Protein AF-A0A950W260-F1 (afdb_monomer)

Radius of gyration: 23.13 Å; Cα contacts (8 Å, |Δi|>4): 95; chains: 1; bounding box: 53×46×57 Å

Foldseek 3Di:
DFDFPAWAWEDEDHDIHTDTHTDPDDDPDDDDFDADPPPRHGDDDFDADPVVRDTDDPVRDWDWDADPVRDIDTDHPVNVVVPPPPPHSYDYDPDDDDPVVDDCVPPDPPPD

Structure (mmCIF, N/CA/C/O backbone):
data_AF-A0A950W260-F1
#
_entry.id   AF-A0A950W260-F1
#
loop_
_atom_site.group_PDB
_atom_site.id
_atom_site.type_symbol
_atom_site.label_atom_id
_atom_site.label_alt_id
_atom_site.label_comp_id
_atom_site.label_asym_id
_atom_site.label_entity_id
_atom_site.label_seq_id
_atom_site.pdbx_PDB_ins_code
_atom_site.Cartn_x
_atom_site.Cartn_y
_atom_site.Cartn_z
_atom_site.occupancy
_atom_site.B_iso_or_equiv
_atom_site.auth_seq_id
_atom_site.auth_comp_id
_atom_site.auth_asym_id
_atom_site.auth_atom_id
_atom_site.pdbx_PDB_model_num
ATOM 1 N N . MET A 1 1 ? -1.903 -21.221 4.367 1.00 56.38 1 MET A N 1
ATOM 2 C CA . MET A 1 1 ? -2.303 -20.381 5.521 1.00 56.38 1 MET A CA 1
ATOM 3 C C . MET A 1 1 ? -2.713 -19.010 4.997 1.00 56.38 1 MET A C 1
ATOM 5 O O . MET A 1 1 ? -2.069 -18.530 4.069 1.00 56.38 1 MET A O 1
ATOM 9 N N . ALA A 1 2 ? -3.798 -18.409 5.489 1.00 63.31 2 ALA A N 1
ATOM 10 C CA . ALA A 1 2 ? -4.187 -17.058 5.077 1.00 63.31 2 ALA A CA 1
ATOM 11 C C . ALA A 1 2 ? -3.214 -16.031 5.675 1.00 63.31 2 ALA A C 1
ATOM 13 O O . ALA A 1 2 ? -3.000 -16.020 6.885 1.00 63.31 2 ALA A O 1
ATOM 14 N N . ARG A 1 3 ? -2.585 -15.211 4.826 1.00 71.50 3 ARG A N 1
ATOM 15 C CA . ARG A 1 3 ? -1.744 -14.091 5.260 1.00 71.50 3 ARG A CA 1
ATOM 16 C C . ARG A 1 3 ? -2.667 -12.934 5.636 1.00 71.50 3 ARG A C 1
ATOM 18 O O . ARG A 1 3 ? -3.548 -12.593 4.851 1.00 71.50 3 ARG A O 1
ATOM 25 N N . ALA A 1 4 ? -2.481 -12.366 6.825 1.00 78.25 4 ALA A N 1
ATOM 26 C CA . ALA A 1 4 ? -3.198 -11.159 7.217 1.00 78.25 4 ALA A CA 1
ATOM 27 C C . ALA A 1 4 ? -2.803 -10.008 6.277 1.00 78.25 4 ALA A C 1
ATOM 29 O O . ALA A 1 4 ? -1.615 -9.807 6.016 1.00 78.25 4 ALA A O 1
ATOM 30 N N . LEU A 1 5 ? -3.797 -9.275 5.774 1.00 80.00 5 LEU A N 1
ATOM 31 C CA . LEU A 1 5 ? -3.600 -8.056 4.987 1.00 80.00 5 LEU A CA 1
ATOM 32 C C . LEU A 1 5 ? -3.036 -6.939 5.866 1.00 80.00 5 LEU A C 1
ATOM 34 O O . LEU A 1 5 ? -2.178 -6.168 5.447 1.00 80.00 5 LEU A O 1
ATOM 38 N N . TRP A 1 6 ? -3.512 -6.878 7.108 1.00 86.00 6 TRP A N 1
ATOM 39 C CA . TRP A 1 6 ? -3.130 -5.860 8.070 1.00 86.00 6 TRP A CA 1
ATOM 40 C C . TRP A 1 6 ? -3.245 -6.395 9.497 1.00 86.00 6 TRP A C 1
ATOM 42 O O . TRP A 1 6 ? -4.058 -7.271 9.788 1.00 86.00 6 TRP A O 1
ATOM 52 N N . SER A 1 7 ? -2.424 -5.856 10.392 1.00 86.44 7 SER A N 1
ATOM 53 C CA . SER A 1 7 ? -2.453 -6.136 11.827 1.00 86.44 7 SER A CA 1
ATOM 54 C C . SER A 1 7 ? -2.360 -4.821 12.589 1.00 86.44 7 SER A C 1
ATOM 56 O O . SER A 1 7 ? -1.450 -4.024 12.314 1.00 86.44 7 SER A O 1
ATOM 58 N N . GLY A 1 8 ? -3.220 -4.635 13.579 1.00 89.31 8 GLY A N 1
ATOM 59 C CA . GLY A 1 8 ? -3.238 -3.428 14.388 1.00 89.31 8 GLY A CA 1
ATOM 60 C C . GLY A 1 8 ? -4.121 -3.570 15.615 1.00 89.31 8 GLY A C 1
ATOM 61 O O . GLY A 1 8 ? -4.313 -4.675 16.117 1.00 89.31 8 GLY A O 1
ATOM 62 N N . SER A 1 9 ? -4.636 -2.453 16.112 1.00 90.12 9 SER A N 1
ATOM 63 C CA . SER A 1 9 ? -5.518 -2.414 17.275 1.00 90.12 9 SER A CA 1
ATOM 64 C C . SER A 1 9 ? -6.794 -1.633 16.984 1.00 90.12 9 SER A C 1
ATOM 66 O O . SER A 1 9 ? -6.762 -0.636 16.269 1.00 90.12 9 SER A O 1
ATOM 68 N N . LEU A 1 10 ? -7.914 -2.095 17.526 1.00 90.12 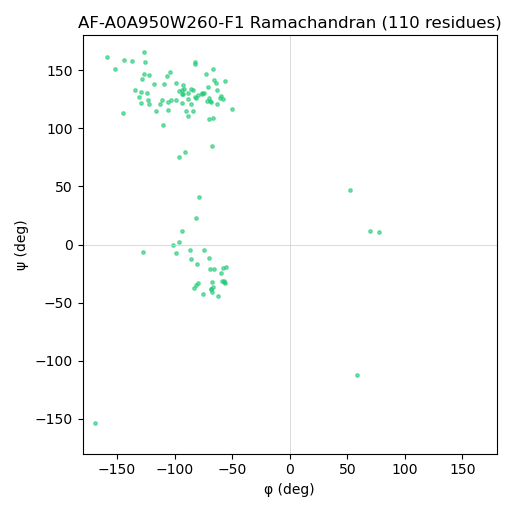10 LEU A N 1
ATOM 69 C CA . LEU A 1 10 ? -9.146 -1.322 17.620 1.00 90.12 10 LEU A CA 1
ATOM 70 C C . LEU A 1 10 ? -9.177 -0.640 18.985 1.00 90.12 10 LEU A C 1
ATOM 72 O O . LEU A 1 10 ? -8.978 -1.308 20.003 1.00 90.12 10 LEU A O 1
ATOM 76 N N . SER A 1 11 ? -9.425 0.666 19.014 1.00 89.50 11 SER A N 1
ATOM 77 C CA . SER A 1 11 ? -9.572 1.435 20.249 1.00 89.50 11 SER A CA 1
ATOM 78 C C . SER A 1 11 ? -10.957 2.049 20.369 1.00 89.50 11 SER A C 1
ATOM 80 O O . SER A 1 11 ? -11.481 2.596 19.406 1.00 89.50 11 SER A O 1
ATOM 82 N N . PHE A 1 12 ? -11.533 1.994 21.567 1.00 90.38 12 PHE A N 1
ATOM 83 C CA . PHE A 1 12 ? -12.757 2.716 21.910 1.00 90.38 12 PHE A CA 1
ATOM 84 C C . PHE A 1 12 ? -12.685 3.165 23.371 1.00 90.38 12 PHE A C 1
ATOM 86 O O . PHE A 1 12 ? -12.623 2.350 24.297 1.00 90.38 12 PHE A O 1
ATOM 93 N N . GLY A 1 13 ? -12.612 4.480 23.588 1.00 85.19 13 GLY A N 1
ATOM 94 C CA . GLY A 1 13 ? -12.335 5.052 24.907 1.00 85.19 13 GLY A CA 1
ATOM 95 C C . GLY A 1 13 ? -10.997 4.562 25.478 1.00 85.19 13 GLY A C 1
ATOM 96 O O . GLY A 1 13 ? -9.935 4.897 24.965 1.00 85.19 13 GLY A O 1
ATOM 97 N N . LEU A 1 14 ? -11.048 3.765 26.551 1.00 86.81 14 LEU A N 1
ATOM 98 C CA . LEU A 1 14 ? -9.866 3.200 27.228 1.00 86.81 14 LEU A CA 1
ATOM 99 C C . LEU A 1 14 ? -9.592 1.732 26.865 1.00 86.81 14 LEU A C 1
ATOM 101 O O . LEU A 1 14 ? -8.648 1.137 27.386 1.00 86.81 14 LEU A O 1
ATOM 105 N N . VAL A 1 15 ? -10.419 1.126 26.012 1.00 90.38 15 VAL A N 1
ATOM 106 C CA . VAL A 1 15 ? -10.249 -0.268 25.596 1.00 90.38 15 VAL A CA 1
ATOM 107 C C . VAL A 1 15 ? -9.404 -0.317 24.328 1.00 90.38 15 VAL A C 1
ATOM 109 O O . VAL A 1 15 ? -9.650 0.432 23.385 1.00 90.38 15 VAL A O 1
ATOM 112 N N . ASN A 1 16 ? -8.420 -1.217 24.299 1.00 90.69 16 ASN A N 1
ATOM 113 C CA . ASN A 1 16 ? -7.581 -1.485 23.135 1.00 90.69 16 ASN A CA 1
ATOM 114 C C . ASN A 1 16 ? -7.544 -2.997 22.862 1.00 90.69 16 ASN A C 1
ATOM 116 O O . ASN A 1 16 ? -7.172 -3.773 23.744 1.00 90.69 16 ASN A O 1
ATOM 120 N N . VAL A 1 17 ? -7.953 -3.415 21.661 1.00 93.06 17 VAL A N 1
ATOM 121 C CA . VAL A 1 17 ? -8.055 -4.829 21.266 1.00 93.06 17 VAL A CA 1
ATOM 122 C C . VAL A 1 17 ? -7.193 -5.080 20.028 1.00 93.06 17 VAL A C 1
ATOM 124 O O . VAL A 1 17 ? -7.432 -4.449 18.998 1.00 93.06 17 VAL A O 1
ATOM 127 N N . PRO A 1 18 ? -6.205 -5.992 20.069 1.00 91.06 18 PRO A N 1
ATOM 128 C CA . PRO A 1 18 ? -5.419 -6.337 18.891 1.00 91.06 18 PRO A CA 1
ATOM 129 C C . PRO A 1 18 ? -6.260 -7.135 17.890 1.00 91.06 18 PRO A C 1
ATOM 131 O O . PRO A 1 18 ? -6.966 -8.073 18.261 1.00 91.06 18 PRO A O 1
ATOM 134 N N . VAL A 1 19 ? -6.153 -6.786 16.611 1.00 90.50 19 VAL A N 1
ATOM 135 C CA . VAL A 1 19 ? -6.895 -7.420 15.519 1.00 90.50 19 VAL A CA 1
ATOM 136 C C . VAL A 1 19 ? -6.016 -7.666 14.296 1.00 90.50 19 VAL A C 1
ATOM 138 O O . VAL A 1 19 ? -4.987 -7.018 14.088 1.00 90.50 19 VAL A O 1
ATOM 141 N N . ALA A 1 20 ? -6.450 -8.609 13.462 1.00 88.25 20 ALA A N 1
ATOM 142 C CA . ALA A 1 20 ? -5.853 -8.892 12.165 1.00 88.25 20 ALA A CA 1
ATOM 143 C C . ALA A 1 20 ? -6.944 -8.923 11.086 1.00 88.25 20 ALA A C 1
ATOM 145 O O . ALA A 1 20 ? -7.973 -9.576 11.254 1.00 88.25 20 ALA A O 1
ATOM 146 N N . LEU A 1 21 ? -6.706 -8.207 9.987 1.00 85.12 21 LEU A N 1
ATOM 147 C CA . LEU A 1 21 ? -7.576 -8.158 8.816 1.00 85.12 21 LEU A CA 1
ATOM 148 C C . LEU A 1 21 ? -7.194 -9.284 7.854 1.00 85.12 21 LEU A C 1
ATOM 150 O O . LEU A 1 21 ? -6.026 -9.425 7.483 1.00 85.12 21 LEU A O 1
ATOM 154 N N . PHE A 1 22 ? -8.184 -10.044 7.404 1.00 84.56 22 PHE A N 1
ATOM 155 C CA . PHE A 1 22 ? -8.015 -11.099 6.411 1.00 84.56 22 PHE A CA 1
ATOM 156 C C . PHE A 1 22 ? -8.918 -10.830 5.214 1.00 84.56 22 PHE A C 1
ATOM 158 O O . PHE A 1 22 ? -10.026 -10.325 5.372 1.00 84.56 22 PHE A O 1
ATOM 165 N N . THR A 1 23 ? -8.448 -11.190 4.020 1.00 79.19 23 THR A N 1
ATOM 166 C CA . THR A 1 23 ? -9.278 -11.114 2.818 1.00 79.19 23 THR A CA 1
ATOM 167 C C . THR A 1 23 ? -10.375 -12.177 2.870 1.00 79.19 23 THR A C 1
ATOM 169 O O . THR A 1 23 ? -10.081 -13.356 3.088 1.00 79.19 23 THR A O 1
ATOM 172 N N . ALA A 1 24 ? -11.633 -11.763 2.704 1.00 74.06 24 ALA A N 1
ATOM 173 C CA . ALA A 1 24 ? -12.777 -12.675 2.651 1.00 74.06 24 ALA A CA 1
ATOM 174 C C . ALA A 1 24 ? -12.917 -13.329 1.265 1.00 74.06 24 ALA A C 1
ATOM 176 O O . ALA A 1 24 ? -13.277 -14.500 1.168 1.00 74.06 24 ALA A O 1
ATOM 177 N N . VAL A 1 25 ? -12.559 -12.591 0.211 1.00 68.62 25 VAL A N 1
ATOM 178 C CA . VAL A 1 25 ? -12.534 -13.051 -1.182 1.00 68.62 25 VAL A CA 1
ATOM 179 C C . VAL A 1 25 ? -11.076 -13.175 -1.617 1.00 68.62 25 VAL A C 1
ATOM 181 O O . VAL A 1 25 ? -10.233 -12.357 -1.251 1.00 68.62 25 VAL A O 1
ATOM 184 N N . ARG A 1 26 ? -10.737 -14.241 -2.338 1.00 60.56 26 ARG A N 1
ATOM 185 C CA . ARG A 1 26 ? -9.426 -14.383 -2.974 1.00 60.56 26 ARG A CA 1
ATOM 186 C C . ARG A 1 26 ? -9.633 -14.272 -4.472 1.00 60.56 26 ARG A C 1
ATOM 188 O O . ARG A 1 26 ? -10.066 -15.251 -5.073 1.00 60.56 26 ARG A O 1
ATOM 195 N N . 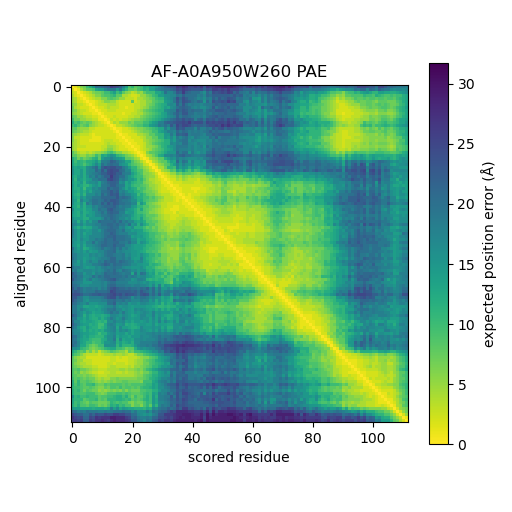ASP A 1 27 ? -9.297 -13.124 -5.045 1.00 59.28 27 ASP A N 1
ATOM 196 C CA . ASP A 1 27 ? -9.032 -13.065 -6.476 1.00 59.28 27 ASP A CA 1
ATOM 197 C C . ASP A 1 27 ? -7.814 -13.943 -6.761 1.00 59.28 27 ASP A C 1
ATOM 199 O O . ASP A 1 27 ? -6.749 -13.809 -6.148 1.00 59.28 27 ASP A O 1
ATOM 203 N N . VAL A 1 28 ? -8.011 -14.944 -7.614 1.00 61.59 28 VAL A N 1
ATOM 204 C CA . VAL A 1 28 ? -6.919 -15.770 -8.121 1.00 61.59 28 VAL A CA 1
ATOM 205 C C . VAL A 1 28 ? -6.448 -15.096 -9.397 1.00 61.59 28 VAL A C 1
ATOM 207 O O . VAL A 1 28 ? -6.817 -15.500 -10.497 1.00 61.59 28 VAL A O 1
ATOM 210 N N . ASP A 1 29 ? -5.642 -14.051 -9.247 1.00 63.25 29 ASP A N 1
ATOM 211 C CA . ASP A 1 29 ? -4.994 -13.417 -10.387 1.00 63.25 29 ASP A CA 1
ATOM 212 C C . ASP A 1 29 ? -3.927 -14.363 -10.950 1.00 63.25 29 ASP A C 1
ATOM 214 O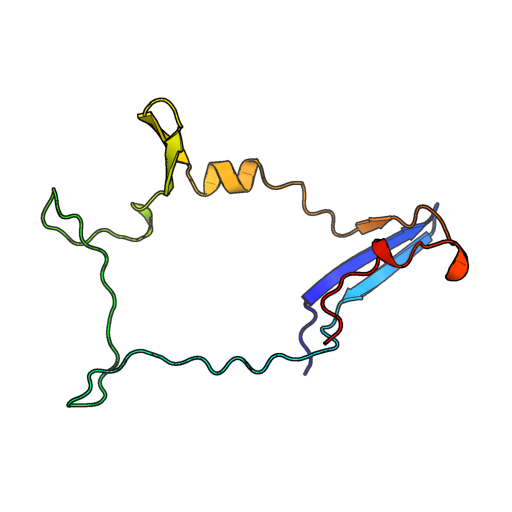 O . ASP A 1 29 ? -2.875 -14.602 -10.341 1.00 63.25 29 ASP A O 1
ATOM 218 N N . LEU A 1 30 ? -4.200 -14.936 -12.124 1.00 74.31 30 LEU A N 1
ATOM 219 C CA . LEU A 1 30 ? -3.203 -15.669 -12.898 1.00 74.31 30 LEU A CA 1
ATOM 220 C C . LEU A 1 30 ? -2.137 -14.676 -13.371 1.00 74.31 30 LEU A C 1
ATOM 222 O O . LEU A 1 30 ? -2.383 -13.849 -14.244 1.00 74.31 30 LEU A O 1
ATOM 226 N N . HIS A 1 31 ? -0.944 -14.763 -12.788 1.00 75.94 31 HIS A N 1
ATOM 227 C CA . HIS A 1 31 ? 0.197 -13.962 -13.212 1.00 75.94 31 HIS A CA 1
ATOM 228 C C . HIS A 1 31 ? 0.914 -14.662 -14.367 1.00 75.94 31 HIS A C 1
ATOM 230 O O . HIS A 1 31 ? 1.402 -15.786 -14.223 1.00 75.94 31 HIS A O 1
ATOM 236 N N . PHE A 1 32 ? 1.001 -13.983 -15.507 1.00 83.75 32 PHE A N 1
ATOM 237 C CA . PHE A 1 32 ? 1.772 -14.431 -16.662 1.00 83.75 32 PHE A CA 1
ATOM 238 C C . PHE A 1 32 ? 3.127 -13.721 -16.675 1.00 83.75 32 PHE A C 1
ATOM 240 O O . PHE A 1 32 ? 3.209 -12.527 -16.394 1.00 83.75 32 PHE A O 1
ATOM 247 N N . HIS A 1 33 ? 4.192 -14.449 -17.004 1.00 86.69 33 HIS A N 1
ATOM 248 C CA . HIS A 1 33 ? 5.500 -13.865 -17.295 1.00 86.69 33 HIS A CA 1
ATOM 249 C C . HIS A 1 33 ? 5.728 -13.878 -18.806 1.00 86.69 33 HIS A C 1
ATOM 251 O O . HIS A 1 33 ? 5.226 -14.752 -19.513 1.00 86.69 33 HIS A O 1
ATOM 257 N N . GLN A 1 34 ? 6.468 -12.890 -19.301 1.00 91.31 34 GLN A N 1
ATOM 258 C CA . GLN A 1 34 ? 6.791 -12.801 -20.719 1.00 91.31 34 GLN A CA 1
ATOM 259 C C . GLN A 1 34 ? 7.879 -13.819 -21.060 1.00 91.31 34 GLN A C 1
ATOM 261 O O . GLN A 1 34 ? 8.906 -13.898 -20.383 1.00 91.31 34 GLN A O 1
ATOM 266 N N . VAL A 1 35 ? 7.641 -14.588 -22.117 1.00 95.25 35 VAL A N 1
ATOM 267 C CA . VAL A 1 35 ? 8.591 -15.557 -22.663 1.00 95.25 35 VAL A CA 1
ATOM 268 C C . VAL A 1 35 ? 8.787 -15.291 -24.146 1.00 95.25 35 VAL A C 1
ATOM 270 O O . VAL A 1 35 ? 7.863 -14.867 -24.841 1.00 95.25 35 VAL A O 1
ATOM 273 N N . HIS A 1 36 ? 9.991 -15.542 -24.641 1.00 94.06 36 HIS A N 1
ATOM 274 C CA . HIS A 1 36 ? 10.278 -15.498 -26.061 1.00 94.06 36 HIS A CA 1
ATOM 275 C C . HIS A 1 36 ? 9.552 -16.656 -26.757 1.00 94.06 36 HIS A C 1
ATOM 277 O O . HIS A 1 36 ? 9.731 -17.824 -26.421 1.00 94.06 36 HIS A O 1
ATOM 283 N N . GLU A 1 37 ? 8.709 -16.329 -27.738 1.00 93.56 37 GLU A N 1
ATOM 284 C CA . GLU A 1 37 ? 7.788 -17.278 -28.382 1.00 93.56 37 GLU A CA 1
ATOM 285 C C . GLU A 1 37 ? 8.493 -18.502 -28.994 1.00 93.56 37 GLU A C 1
ATOM 287 O O . GLU A 1 37 ? 7.930 -19.594 -29.033 1.00 93.56 37 GLU A O 1
ATOM 292 N N . LYS A 1 38 ? 9.735 -18.339 -29.467 1.00 94.69 38 LYS A N 1
ATOM 293 C CA . LYS A 1 38 ? 10.451 -19.384 -30.214 1.00 94.69 38 LYS A CA 1
ATOM 294 C C . LYS A 1 38 ? 11.112 -20.442 -29.336 1.00 94.69 38 LYS A C 1
ATOM 296 O O . LYS A 1 38 ? 11.216 -21.587 -29.765 1.00 94.69 38 LYS A O 1
ATOM 301 N N . ASP A 1 39 ? 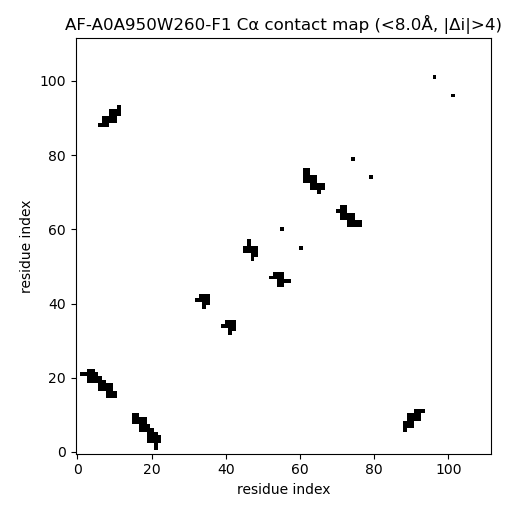11.610 -20.061 -28.166 1.00 93.88 39 ASP A N 1
ATOM 302 C CA . ASP A 1 39 ? 12.431 -20.924 -27.303 1.00 93.88 39 ASP A CA 1
ATOM 303 C C . ASP A 1 39 ? 11.907 -21.019 -25.862 1.00 93.88 39 ASP A C 1
ATOM 305 O O . ASP A 1 39 ? 12.409 -21.828 -25.082 1.00 93.88 39 ASP A O 1
ATOM 309 N N . GLY A 1 40 ? 10.879 -20.240 -25.511 1.00 91.50 40 GLY A N 1
ATOM 310 C CA . GLY A 1 40 ? 10.307 -20.189 -24.170 1.00 91.50 40 GLY A CA 1
ATOM 311 C C . GLY A 1 40 ? 11.227 -19.544 -23.133 1.00 91.50 40 GLY A C 1
ATOM 312 O O . GLY A 1 40 ? 10.949 -19.653 -21.939 1.00 91.50 40 GLY A O 1
ATOM 313 N N . ALA A 1 41 ? 12.318 -18.895 -23.552 1.00 94.12 41 ALA A N 1
ATOM 314 C CA . ALA A 1 41 ? 13.224 -18.222 -22.634 1.00 94.12 41 ALA A CA 1
ATOM 315 C C . ALA A 1 41 ? 12.517 -17.027 -21.964 1.00 94.12 41 ALA A C 1
ATOM 317 O O . ALA A 1 41 ? 11.745 -16.330 -22.626 1.00 94.12 41 ALA A O 1
ATOM 318 N N . PRO A 1 42 ? 12.752 -16.763 -20.667 1.00 94.19 42 PRO A N 1
ATOM 319 C CA . PRO A 1 42 ? 12.174 -15.603 -19.995 1.00 94.19 42 PRO A CA 1
ATOM 320 C C . PRO A 1 42 ? 12.702 -14.303 -20.613 1.00 94.19 42 PRO A C 1
ATOM 322 O O . PRO A 1 42 ? 13.891 -14.191 -20.908 1.00 94.19 42 PRO A O 1
ATOM 325 N N . ILE A 1 43 ? 11.822 -13.318 -20.793 1.00 92.94 43 ILE A N 1
ATOM 326 C CA . ILE A 1 43 ? 12.211 -11.988 -21.275 1.00 92.94 43 ILE A CA 1
ATOM 327 C C . ILE A 1 43 ? 12.753 -11.156 -20.110 1.00 92.94 43 ILE A C 1
ATOM 329 O O . ILE A 1 43 ? 12.071 -10.976 -19.100 1.00 92.94 43 ILE A O 1
ATOM 333 N N . GLU A 1 44 ? 13.960 -10.615 -20.277 1.00 89.94 44 GLU A N 1
ATOM 334 C CA . GLU A 1 44 ? 14.512 -9.577 -19.406 1.00 89.94 44 GLU A CA 1
ATOM 335 C C . GLU A 1 44 ? 14.053 -8.195 -19.895 1.00 89.94 44 GLU A C 1
ATOM 337 O O . GLU A 1 44 ? 14.072 -7.913 -21.093 1.00 89.94 44 GLU A O 1
ATOM 342 N N . ILE A 1 45 ? 13.604 -7.343 -18.970 1.00 88.44 45 ILE A N 1
ATOM 343 C CA . ILE A 1 45 ? 13.145 -5.982 -19.270 1.00 88.44 45 ILE A CA 1
ATOM 344 C C . ILE A 1 45 ? 14.219 -5.006 -18.799 1.00 88.44 45 ILE A C 1
ATOM 346 O O . ILE A 1 45 ? 14.454 -4.888 -17.597 1.00 88.44 45 ILE A O 1
ATOM 350 N N . GLN A 1 46 ? 14.811 -4.280 -19.742 1.00 89.81 46 GLN A N 1
ATOM 351 C CA . GLN A 1 46 ? 15.773 -3.209 -19.485 1.00 89.81 46 GLN A CA 1
ATOM 352 C C . GLN A 1 46 ? 15.110 -1.849 -19.739 1.00 89.81 46 GLN A C 1
ATOM 354 O O . GLN A 1 46 ? 14.259 -1.722 -20.625 1.00 89.81 46 GLN A O 1
ATOM 359 N N . ARG A 1 47 ? 15.465 -0.831 -18.947 1.00 91.94 47 ARG A N 1
ATOM 360 C CA . ARG A 1 47 ? 15.034 0.561 -19.174 1.00 91.94 47 ARG A CA 1
ATOM 361 C C . ARG A 1 47 ? 16.130 1.290 -19.934 1.00 91.94 47 ARG A C 1
ATOM 363 O O . ARG A 1 47 ? 17.283 1.204 -19.543 1.00 91.94 47 ARG A O 1
ATOM 370 N N . TRP A 1 48 ? 15.776 2.008 -20.992 1.00 92.31 48 TRP A N 1
ATOM 371 C CA . TRP A 1 48 ? 16.735 2.668 -21.880 1.00 92.31 48 TRP A CA 1
ATOM 372 C C . TRP A 1 48 ? 16.442 4.165 -21.979 1.00 92.31 48 TRP A C 1
ATOM 374 O O . TRP A 1 48 ? 15.299 4.541 -22.249 1.00 92.31 48 TRP A O 1
ATOM 384 N N . CYS A 1 49 ? 17.457 5.010 -21.791 1.00 92.06 49 CYS A N 1
ATOM 385 C CA . CYS A 1 49 ? 17.372 6.446 -22.050 1.00 92.06 49 CYS A CA 1
ATOM 386 C C . CYS A 1 49 ? 17.627 6.705 -23.536 1.00 92.06 49 CYS A C 1
ATOM 388 O O . CYS A 1 49 ? 18.725 6.470 -24.036 1.00 92.06 49 CYS A O 1
ATOM 390 N N . GLY A 1 50 ? 16.619 7.204 -24.257 1.00 89.88 50 GLY A N 1
ATOM 391 C CA . GLY A 1 50 ? 16.753 7.507 -25.685 1.00 89.88 50 GLY A CA 1
ATOM 392 C C . GLY A 1 50 ? 17.669 8.696 -25.998 1.00 89.88 50 GLY A C 1
ATOM 393 O O . GLY A 1 50 ? 18.151 8.797 -27.122 1.00 89.88 50 GLY A O 1
ATOM 394 N N . GLU A 1 51 ? 17.911 9.588 -25.034 1.00 91.00 51 GLU A N 1
ATOM 395 C CA . GLU A 1 51 ? 18.792 10.751 -25.219 1.00 91.00 51 GLU A CA 1
ATOM 396 C C . GLU A 1 51 ? 20.270 10.400 -25.021 1.00 91.00 51 GLU A C 1
ATOM 398 O O . GLU A 1 51 ? 21.128 10.898 -25.749 1.00 91.00 51 GLU A O 1
ATOM 403 N N . GLU A 1 52 ? 20.563 9.527 -24.058 1.00 88.00 52 GLU A N 1
ATOM 404 C CA . GLU A 1 52 ? 21.931 9.144 -23.688 1.00 88.00 52 GLU A CA 1
ATOM 405 C C . GLU A 1 52 ? 22.379 7.813 -24.310 1.00 88.00 52 GLU A C 1
ATOM 407 O O . GLU A 1 52 ? 23.552 7.455 -24.214 1.00 88.00 52 GLU A O 1
ATOM 412 N N . ASP A 1 53 ? 21.459 7.107 -24.973 1.00 90.50 53 ASP A N 1
ATOM 413 C CA . ASP A 1 53 ? 21.674 5.813 -25.630 1.00 90.50 53 ASP A CA 1
ATOM 414 C C . ASP A 1 53 ? 22.311 4.772 -24.690 1.00 90.50 53 ASP A C 1
ATOM 416 O O . ASP A 1 53 ? 23.285 4.092 -25.025 1.00 90.50 53 ASP A O 1
ATOM 420 N N . LEU A 1 54 ? 21.765 4.678 -23.475 1.00 93.19 54 LEU A N 1
ATOM 421 C CA . LEU A 1 54 ? 22.246 3.780 -22.427 1.00 93.19 54 LEU A CA 1
ATOM 422 C C . LEU A 1 54 ? 21.113 3.196 -21.583 1.00 93.19 54 LEU A C 1
ATOM 424 O O . LEU A 1 54 ? 20.006 3.737 -21.509 1.00 93.19 54 LEU A O 1
ATOM 428 N N . GLU A 1 55 ? 21.412 2.076 -20.925 1.00 91.81 55 GLU A N 1
ATOM 429 C CA . GLU A 1 55 ? 20.524 1.454 -19.947 1.00 91.81 55 GLU A CA 1
ATOM 430 C C . GLU A 1 55 ? 20.523 2.253 -18.639 1.00 91.81 55 GLU A C 1
ATOM 432 O O . GLU A 1 55 ? 21.583 2.554 -18.091 1.00 91.81 55 GLU A O 1
ATOM 437 N N . VAL A 1 56 ? 19.329 2.563 -18.131 1.00 92.38 56 VAL A N 1
ATOM 438 C CA . VAL A 1 56 ? 19.136 3.346 -16.907 1.00 92.38 56 VAL A CA 1
ATOM 439 C C . VAL A 1 56 ? 18.763 2.416 -15.752 1.00 92.38 56 VAL A C 1
ATOM 441 O O . VAL A 1 56 ? 17.762 1.688 -15.845 1.00 92.38 56 VAL A O 1
ATOM 444 N N . PRO A 1 57 ? 19.516 2.434 -14.639 1.00 89.19 57 PRO A N 1
ATOM 445 C CA . PRO A 1 57 ? 19.154 1.683 -13.448 1.00 89.19 57 PRO A CA 1
ATOM 446 C C . PRO A 1 57 ? 17.867 2.240 -12.831 1.00 89.19 57 PRO A C 1
ATOM 448 O O . PRO A 1 57 ? 17.565 3.424 -12.918 1.00 89.19 57 PRO A O 1
ATOM 451 N N . PHE A 1 58 ? 17.098 1.380 -12.161 1.00 84.00 58 PHE A N 1
ATOM 452 C CA . PHE A 1 58 ? 15.812 1.768 -11.565 1.00 84.00 58 PHE A CA 1
ATOM 453 C C . PHE A 1 58 ? 15.921 2.950 -10.588 1.00 84.00 58 PHE A C 1
ATOM 455 O O . PHE A 1 58 ? 15.006 3.756 -10.507 1.00 84.00 58 PHE A O 1
ATOM 462 N N . GLU A 1 59 ? 17.046 3.056 -9.883 1.00 84.50 59 GLU A N 1
ATOM 463 C CA . GLU A 1 59 ? 17.336 4.101 -8.892 1.00 84.50 59 GLU A CA 1
ATOM 464 C C . GLU A 1 59 ? 17.455 5.504 -9.512 1.00 84.50 59 GLU A C 1
ATOM 466 O O . GLU A 1 59 ? 17.294 6.499 -8.812 1.00 84.50 59 GLU A O 1
ATOM 471 N N . GLU A 1 60 ? 17.717 5.589 -10.818 1.00 84.31 60 GLU A N 1
ATOM 472 C CA . GLU A 1 60 ? 17.830 6.846 -11.566 1.00 84.31 60 GLU A CA 1
ATOM 473 C C . GLU A 1 60 ? 16.516 7.225 -12.276 1.00 84.31 60 GLU A C 1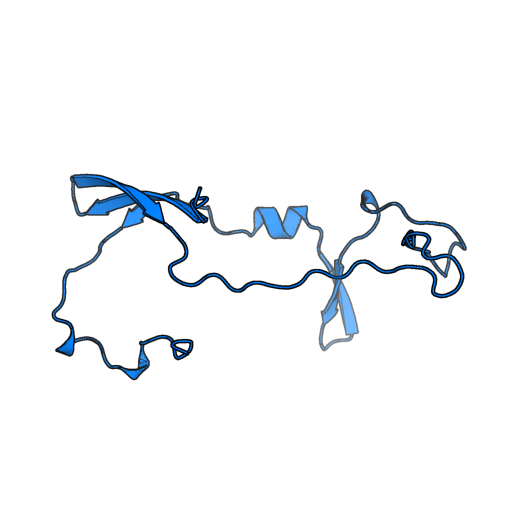
ATOM 475 O O . GLU A 1 60 ? 16.444 8.243 -12.962 1.00 84.31 60 GLU A O 1
ATOM 480 N N . ILE A 1 61 ? 15.454 6.429 -12.104 1.00 83.56 61 ILE A N 1
ATOM 481 C CA . ILE A 1 61 ? 14.142 6.679 -12.704 1.00 83.56 61 ILE A CA 1
ATOM 482 C C . ILE A 1 61 ? 13.231 7.329 -11.669 1.00 83.56 61 ILE A C 1
ATOM 484 O O . ILE A 1 61 ? 12.982 6.778 -10.602 1.00 83.56 61 ILE A O 1
ATOM 488 N N . THR A 1 62 ? 12.682 8.486 -12.024 1.00 83.12 62 THR A N 1
ATOM 489 C CA . THR A 1 62 ? 11.742 9.252 -11.198 1.00 83.12 62 THR A CA 1
ATOM 490 C C . THR A 1 62 ? 10.464 9.560 -11.981 1.00 83.12 62 THR A C 1
ATOM 492 O O . THR A 1 62 ? 10.420 9.393 -13.203 1.00 83.12 62 THR A O 1
ATOM 495 N N . HIS A 1 63 ? 9.405 9.990 -11.297 1.00 82.62 63 HIS A N 1
ATOM 496 C CA . HIS A 1 63 ? 8.110 10.254 -11.919 1.00 82.62 63 HIS A CA 1
ATOM 497 C C . HIS A 1 63 ? 7.990 11.735 -12.302 1.00 82.62 63 HIS A C 1
ATOM 499 O O . HIS A 1 63 ? 8.072 12.607 -11.444 1.00 82.62 63 HIS A O 1
ATOM 505 N N . GLY A 1 64 ? 7.770 12.033 -13.583 1.00 83.31 64 GLY A N 1
ATOM 506 C CA . GLY A 1 64 ? 7.396 13.372 -14.052 1.00 83.31 64 GLY A CA 1
ATOM 507 C C . GLY A 1 64 ? 5.875 13.526 -14.131 1.00 83.31 64 GLY A C 1
ATOM 508 O O . GLY A 1 64 ? 5.182 12.617 -14.591 1.00 83.31 64 GLY A O 1
ATOM 509 N N . TYR A 1 65 ? 5.343 14.664 -13.686 1.00 81.19 65 TYR A N 1
ATOM 510 C CA . TYR A 1 65 ? 3.941 15.044 -13.852 1.00 81.19 65 TYR A CA 1
ATOM 511 C C . TYR A 1 65 ? 3.836 16.392 -14.569 1.00 81.19 65 TYR A C 1
ATOM 513 O O . TYR A 1 65 ? 4.377 17.397 -14.105 1.00 81.19 65 TYR A O 1
ATOM 521 N N . GLU A 1 66 ? 3.107 16.424 -15.682 1.00 84.94 66 GLU A N 1
ATOM 522 C CA . GLU A 1 66 ? 2.879 17.643 -16.459 1.00 84.94 66 GLU A CA 1
ATOM 523 C C . GLU A 1 66 ? 1.645 18.398 -15.938 1.00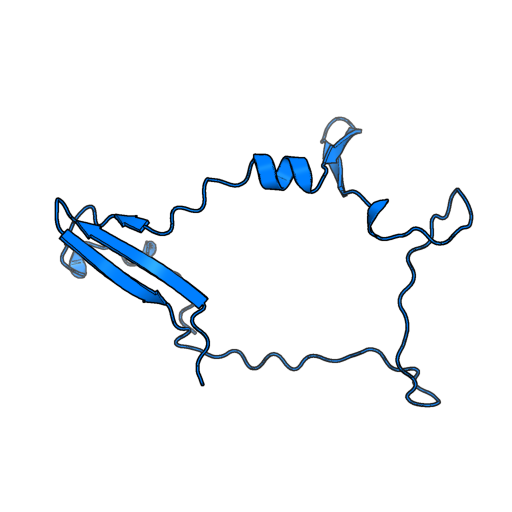 84.94 66 GLU A C 1
ATOM 525 O O . GLU A 1 66 ? 0.547 17.848 -15.820 1.00 84.94 66 GLU A O 1
ATOM 530 N N . LEU A 1 67 ? 1.827 19.675 -15.599 1.00 83.88 67 LEU A N 1
ATOM 531 C CA . LEU A 1 67 ? 0.757 20.582 -15.192 1.00 83.88 67 LEU A CA 1
ATOM 532 C C . LEU A 1 67 ? 0.044 21.172 -16.416 1.00 83.88 67 LEU A C 1
ATOM 534 O O . LEU A 1 67 ? 0.617 21.297 -17.494 1.00 83.88 67 LEU A O 1
ATOM 538 N N . GLU A 1 68 ? -1.199 21.623 -16.230 1.00 82.69 68 GLU A N 1
ATOM 539 C CA . GLU A 1 68 ? -2.021 22.212 -17.306 1.00 82.69 68 GLU A CA 1
ATOM 540 C C . GLU A 1 68 ? -1.385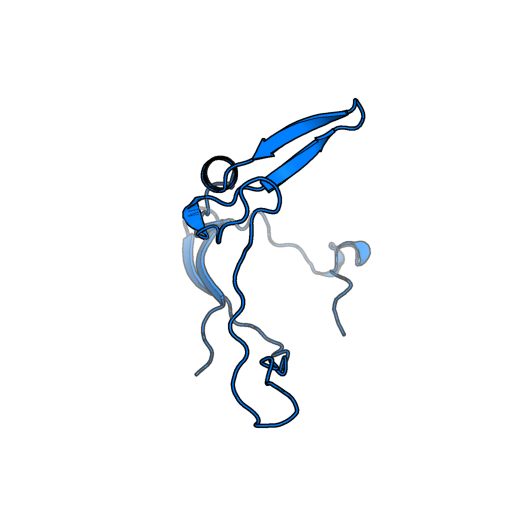 23.444 -17.977 1.00 82.69 68 GLU A C 1
ATOM 542 O O . GLU A 1 68 ? -1.749 23.802 -19.095 1.00 82.69 68 GLU A O 1
ATOM 547 N N . ASP A 1 69 ? -0.436 24.101 -17.308 1.00 85.81 69 ASP A N 1
ATOM 548 C CA . ASP A 1 69 ? 0.308 25.246 -17.832 1.00 85.81 69 ASP A CA 1
ATOM 549 C C . ASP A 1 69 ? 1.643 24.875 -18.502 1.00 85.81 69 ASP A C 1
ATOM 551 O O . ASP A 1 69 ? 2.441 25.761 -18.814 1.00 85.81 69 ASP A O 1
ATOM 555 N N . GLY A 1 70 ? 1.876 23.581 -18.749 1.00 78.56 70 GLY A N 1
ATOM 556 C CA . GLY A 1 70 ? 3.050 23.055 -19.449 1.00 78.56 70 GLY A CA 1
ATOM 557 C C . GLY A 1 70 ? 4.316 22.998 -18.596 1.00 78.56 70 GLY A C 1
ATOM 558 O O . GLY A 1 70 ? 5.409 22.809 -19.126 1.00 78.56 70 GLY A O 1
ATOM 559 N N . ARG A 1 71 ? 4.206 23.200 -17.278 1.00 81.75 71 ARG A N 1
ATOM 560 C CA . ARG A 1 71 ? 5.317 22.976 -16.347 1.00 81.75 71 ARG A CA 1
ATOM 561 C C . ARG A 1 71 ? 5.370 21.507 -15.954 1.00 81.75 71 ARG A C 1
ATOM 563 O O . ARG A 1 71 ? 4.360 20.937 -15.556 1.00 81.75 71 ARG A O 1
ATOM 570 N N . GLU A 1 72 ? 6.559 20.930 -15.993 1.00 80.69 72 GLU A N 1
ATOM 571 C CA . GLU A 1 72 ? 6.802 19.580 -15.499 1.00 80.69 72 GLU A CA 1
ATOM 572 C C . GLU A 1 72 ? 7.278 19.629 -14.044 1.00 80.69 72 GLU A C 1
ATOM 574 O O . GLU A 1 72 ? 8.146 20.427 -13.678 1.00 80.69 72 GLU A O 1
ATOM 579 N N . VAL A 1 73 ? 6.685 18.787 -13.204 1.00 83.12 73 VAL A N 1
ATOM 580 C CA . VAL A 1 73 ? 7.098 18.576 -11.819 1.00 83.12 73 VAL A CA 1
ATOM 581 C C . VAL A 1 73 ? 7.641 17.164 -11.704 1.00 83.12 73 VAL A C 1
ATOM 583 O O . VAL A 1 73 ? 6.930 16.198 -11.964 1.00 83.12 73 VAL A O 1
ATOM 586 N N . ILE A 1 74 ? 8.898 17.054 -11.293 1.00 84.56 74 ILE A N 1
ATOM 587 C CA . ILE A 1 74 ? 9.500 15.777 -10.928 1.00 84.56 74 ILE A CA 1
ATOM 588 C C . ILE A 1 74 ? 9.089 15.471 -9.492 1.00 84.56 74 ILE A C 1
ATOM 590 O O . ILE A 1 74 ? 9.277 16.306 -8.612 1.00 84.56 74 ILE A O 1
ATOM 594 N N . VAL A 1 75 ? 8.526 14.288 -9.281 1.00 79.69 75 VAL A N 1
ATOM 595 C CA . VAL A 1 75 ? 8.091 13.778 -7.987 1.00 79.69 75 VAL A CA 1
ATOM 596 C C . VAL A 1 75 ? 8.926 12.549 -7.667 1.00 79.69 75 VAL A C 1
ATOM 598 O O . VAL A 1 75 ? 8.840 11.533 -8.362 1.00 79.69 75 VAL A O 1
ATOM 601 N N . THR A 1 76 ? 9.734 12.636 -6.614 1.00 79.25 76 THR A N 1
ATOM 602 C CA . THR A 1 76 ? 10.519 11.484 -6.161 1.00 79.25 76 THR A CA 1
ATOM 603 C C . THR A 1 76 ? 9.679 10.559 -5.281 1.00 79.25 76 THR A C 1
ATOM 605 O O . THR A 1 76 ? 8.719 10.980 -4.628 1.00 79.25 76 THR A O 1
ATOM 608 N N . ASP A 1 77 ? 10.064 9.283 -5.215 1.00 74.56 77 ASP A N 1
ATOM 609 C CA . ASP A 1 77 ? 9.422 8.319 -4.310 1.00 74.56 77 ASP A CA 1
ATOM 610 C C . ASP A 1 77 ? 9.530 8.761 -2.837 1.00 74.56 77 ASP A C 1
ATOM 612 O O . ASP A 1 77 ? 8.617 8.546 -2.043 1.00 74.56 77 ASP A O 1
ATOM 616 N N . GLU A 1 78 ? 10.609 9.457 -2.476 1.00 75.69 78 GLU A N 1
ATOM 617 C CA . GLU A 1 78 ? 10.850 9.981 -1.128 1.00 75.69 78 GLU A CA 1
ATOM 618 C C . GLU A 1 78 ? 9.871 11.103 -0.754 1.00 75.69 78 GLU A C 1
ATOM 620 O O . GLU A 1 78 ? 9.406 11.169 0.386 1.00 75.69 78 GLU A O 1
ATOM 625 N N . GLU A 1 79 ? 9.530 11.981 -1.703 1.00 76.56 79 GLU A N 1
ATOM 626 C CA . GLU A 1 79 ? 8.523 13.028 -1.508 1.00 76.56 79 GLU A CA 1
ATOM 627 C C . GLU A 1 79 ? 7.124 12.426 -1.347 1.00 76.56 79 GLU A C 1
ATOM 629 O O . GLU A 1 79 ? 6.364 12.852 -0.472 1.00 76.56 79 GLU A O 1
ATOM 634 N N . LEU A 1 80 ? 6.797 11.395 -2.133 1.00 75.12 80 LEU A N 1
ATOM 635 C CA . LEU A 1 80 ? 5.546 10.646 -1.990 1.00 75.12 80 LEU A CA 1
ATOM 636 C C . LEU A 1 80 ? 5.457 9.953 -0.627 1.00 75.12 80 LEU A C 1
ATOM 638 O O . LEU A 1 80 ? 4.425 10.043 0.044 1.00 75.12 80 LEU A O 1
ATOM 642 N N . ASP A 1 81 ? 6.539 9.318 -0.183 1.00 73.94 81 ASP A N 1
ATOM 643 C CA . ASP A 1 81 ? 6.609 8.665 1.124 1.00 73.94 81 ASP A CA 1
ATOM 644 C C . ASP A 1 81 ? 6.533 9.672 2.282 1.00 73.94 81 ASP A C 1
ATOM 646 O O . ASP A 1 81 ? 5.892 9.397 3.300 1.00 73.94 81 ASP A O 1
ATOM 650 N N . ALA A 1 82 ? 7.126 10.860 2.137 1.00 77.19 82 ALA A N 1
ATOM 651 C CA . ALA A 1 82 ? 7.034 11.932 3.129 1.00 77.19 82 ALA A CA 1
ATOM 652 C C . ALA A 1 82 ? 5.616 12.521 3.241 1.00 77.19 82 ALA A C 1
ATOM 654 O O . ALA A 1 82 ? 5.202 12.941 4.327 1.00 77.19 82 ALA A O 1
ATOM 655 N N . LEU A 1 83 ? 4.867 12.542 2.133 1.00 74.19 83 LEU A N 1
ATOM 656 C CA . LEU A 1 83 ? 3.466 12.966 2.082 1.00 74.19 83 LEU A CA 1
ATOM 657 C C . LEU A 1 83 ? 2.493 11.873 2.531 1.00 74.19 83 LEU A C 1
ATOM 659 O O . LEU A 1 83 ? 1.333 12.176 2.833 1.00 74.19 83 LEU A O 1
ATOM 663 N N . ALA A 1 84 ? 2.936 10.614 2.588 1.00 69.25 84 ALA A N 1
ATOM 664 C CA . ALA A 1 84 ? 2.086 9.515 2.996 1.00 69.25 84 ALA A CA 1
ATOM 665 C C . ALA A 1 84 ? 1.543 9.778 4.414 1.00 69.25 84 ALA A C 1
ATOM 667 O O . ALA A 1 84 ? 2.315 9.999 5.357 1.00 69.25 84 ALA A O 1
ATOM 668 N N . PRO A 1 85 ? 0.210 9.749 4.612 1.00 69.31 85 PRO A N 1
ATOM 669 C CA . PRO A 1 85 ? -0.357 9.926 5.935 1.00 69.31 85 PRO A CA 1
ATOM 670 C C . PRO A 1 85 ? 0.239 8.887 6.884 1.00 69.31 85 PRO A C 1
ATOM 672 O O . PRO A 1 85 ? 0.448 7.725 6.515 1.00 69.31 85 PRO A O 1
ATOM 675 N N . ARG A 1 86 ? 0.527 9.308 8.123 1.00 61.44 86 ARG A N 1
ATOM 676 C CA . ARG A 1 86 ? 1.082 8.421 9.150 1.00 61.44 86 ARG A CA 1
ATOM 677 C C . ARG A 1 86 ? 0.226 7.164 9.216 1.00 61.44 86 ARG A C 1
ATOM 679 O O . ARG A 1 86 ? -0.943 7.235 9.582 1.00 61.44 86 ARG A O 1
ATOM 686 N N . ARG A 1 87 ? 0.822 6.015 8.889 1.00 60.75 87 ARG A N 1
ATOM 687 C CA . ARG A 1 87 ? 0.169 4.710 9.006 1.00 60.75 87 ARG A CA 1
ATOM 688 C C . ARG A 1 87 ? -0.044 4.403 10.486 1.00 60.75 87 ARG A C 1
ATOM 690 O O . ARG A 1 87 ? 0.786 3.759 11.127 1.00 60.75 87 ARG A O 1
ATOM 697 N N . THR A 1 88 ? -1.138 4.889 11.059 1.00 66.00 88 THR A N 1
ATOM 698 C CA . THR A 1 88 ? -1.565 4.483 12.392 1.00 66.00 88 THR A CA 1
ATOM 699 C C . THR A 1 88 ? -2.022 3.033 12.302 1.00 66.00 88 THR A C 1
ATOM 701 O O . THR A 1 88 ? -2.885 2.660 11.514 1.00 66.00 88 THR A O 1
ATOM 704 N N . ARG A 1 89 ? -1.423 2.165 13.119 1.00 76.44 89 ARG A N 1
ATOM 705 C CA . ARG A 1 89 ? -1.856 0.761 13.252 1.00 76.44 89 ARG A CA 1
ATOM 706 C C . ARG A 1 89 ? -3.059 0.653 14.193 1.00 76.44 89 ARG A C 1
ATOM 708 O O . ARG A 1 89 ? -3.280 -0.400 14.780 1.00 76.44 89 ARG A O 1
ATOM 715 N N . THR A 1 90 ? -3.804 1.740 14.356 1.00 83.56 90 THR A N 1
ATOM 716 C CA . THR A 1 90 ? -4.916 1.848 15.290 1.00 83.56 90 THR A CA 1
ATOM 717 C C . THR A 1 90 ? -6.113 2.415 14.559 1.00 83.56 90 THR A C 1
ATOM 719 O O . THR A 1 90 ? -6.002 3.454 13.912 1.00 83.56 90 THR A O 1
ATOM 722 N N . ILE A 1 91 ? -7.229 1.706 14.666 1.00 86.94 91 ILE A N 1
ATOM 723 C CA . ILE A 1 91 ? -8.538 2.127 14.183 1.00 86.94 91 ILE A CA 1
ATOM 724 C C . ILE A 1 91 ? -9.348 2.525 15.418 1.00 86.94 91 ILE A C 1
ATOM 726 O O . ILE A 1 91 ? -9.507 1.720 16.336 1.00 86.94 91 ILE A O 1
ATOM 730 N N . GLU A 1 92 ? -9.836 3.760 15.455 1.00 87.62 92 GLU A N 1
ATOM 731 C CA . GLU A 1 92 ? -10.676 4.264 16.541 1.00 87.62 92 GLU A CA 1
ATOM 732 C C . GLU A 1 92 ? -12.155 4.071 16.196 1.00 87.62 92 GLU A C 1
ATOM 734 O O . GLU A 1 92 ? -12.590 4.413 15.098 1.00 87.62 92 GLU A O 1
ATOM 739 N N . ILE A 1 93 ? -12.925 3.487 17.115 1.00 89.44 93 ILE A N 1
ATOM 740 C CA . ILE A 1 93 ? -14.376 3.359 16.971 1.00 89.44 93 ILE A CA 1
ATOM 741 C C . ILE A 1 93 ? -15.009 4.620 17.550 1.00 89.44 93 ILE A C 1
ATOM 743 O O . ILE A 1 93 ? -14.998 4.818 18.765 1.00 89.44 93 ILE A O 1
ATOM 747 N N . GLU A 1 94 ? -15.580 5.448 16.680 1.00 88.56 94 GLU A N 1
ATOM 748 C CA . GLU A 1 94 ? -16.250 6.688 17.083 1.00 88.56 94 GLU A CA 1
ATOM 749 C C . GLU A 1 94 ? -17.623 6.420 17.713 1.00 88.56 94 GLU A C 1
ATOM 751 O O . GLU A 1 94 ? -17.976 7.021 18.726 1.00 88.56 94 GLU A O 1
ATOM 756 N N . GLN A 1 95 ? -18.400 5.498 17.134 1.00 88.00 95 GLN A N 1
ATOM 757 C CA . GLN A 1 95 ? -19.752 5.178 17.591 1.00 88.00 95 GLN A CA 1
ATOM 758 C C . GLN A 1 95 ? -20.216 3.796 17.124 1.00 88.00 95 GLN A C 1
ATOM 760 O O . GLN A 1 95 ? -19.698 3.235 16.159 1.00 88.00 95 GLN A O 1
ATOM 765 N N . PHE A 1 96 ? -21.237 3.275 17.803 1.00 90.06 96 PHE A N 1
ATOM 766 C CA . PHE A 1 96 ? -21.990 2.096 17.390 1.00 90.06 96 PHE A CA 1
ATOM 767 C C . PHE A 1 96 ? -23.394 2.556 16.998 1.00 90.06 96 PHE A C 1
ATOM 769 O O . PHE A 1 96 ? -24.062 3.200 17.804 1.00 90.06 96 PHE A O 1
ATOM 776 N N . ILE A 1 97 ? -23.808 2.238 15.775 1.00 91.69 97 ILE A N 1
ATOM 777 C CA . ILE A 1 97 ? -25.104 2.617 15.201 1.00 91.69 97 ILE A CA 1
ATOM 778 C C . ILE A 1 97 ? -25.833 1.373 14.702 1.00 91.69 97 ILE A C 1
ATOM 780 O O . ILE A 1 97 ? -25.199 0.354 14.401 1.00 91.69 97 ILE A O 1
ATOM 784 N N . ASP A 1 98 ? -27.153 1.456 14.600 1.00 90.75 98 ASP A N 1
ATOM 785 C CA . ASP A 1 98 ? -27.950 0.405 13.984 1.00 90.75 98 ASP A CA 1
ATOM 786 C C . ASP A 1 98 ? -27.752 0.409 12.462 1.00 90.75 98 ASP A C 1
ATOM 788 O O . ASP A 1 98 ? -27.596 1.450 11.826 1.00 90.75 98 ASP A O 1
ATOM 792 N N . LEU A 1 99 ? -27.798 -0.772 11.835 1.00 85.06 99 LEU A N 1
ATOM 793 C CA . LEU A 1 99 ? -27.561 -0.907 10.390 1.00 85.06 99 LEU A CA 1
ATOM 794 C C . LEU A 1 99 ? -28.521 -0.048 9.547 1.00 85.06 99 LEU A C 1
ATOM 796 O O . LEU A 1 99 ? -28.140 0.438 8.489 1.00 85.06 99 LEU A O 1
ATOM 800 N N . GLY A 1 100 ? -29.756 0.146 10.022 1.00 87.56 100 GLY A N 1
ATOM 801 C CA . GLY A 1 100 ? -30.758 0.980 9.352 1.00 87.56 100 GLY A CA 1
ATOM 802 C C . GLY A 1 100 ? -30.463 2.483 9.388 1.00 87.56 100 GLY A C 1
ATOM 803 O O . GLY A 1 100 ? -31.126 3.233 8.679 1.00 87.56 100 GLY A O 1
ATOM 804 N N . GLU A 1 101 ? -29.492 2.923 10.192 1.00 88.12 101 GLU A N 1
ATOM 805 C CA . GLU A 1 101 ? -29.031 4.315 10.250 1.00 88.12 101 GLU A CA 1
AT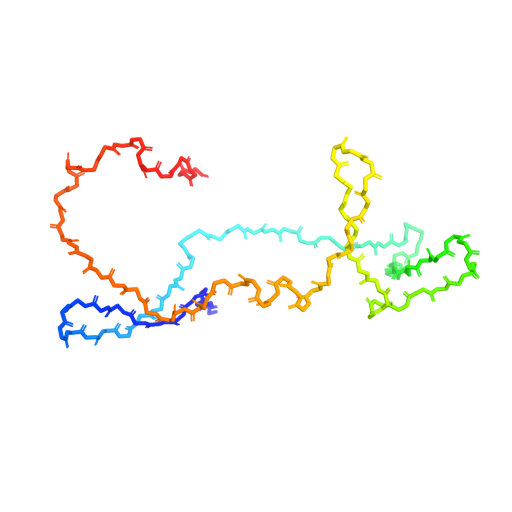OM 806 C C . GLU A 1 101 ? -27.954 4.616 9.196 1.00 88.12 101 GLU A C 1
ATOM 808 O O . GLU A 1 101 ? -27.655 5.782 8.938 1.00 88.12 101 GLU A O 1
ATOM 813 N N . VAL A 1 102 ? -27.387 3.583 8.557 1.00 86.94 102 VAL A N 1
ATOM 814 C CA . VAL A 1 102 ? -26.445 3.742 7.445 1.00 86.94 102 VAL A CA 1
ATOM 815 C C . VAL A 1 102 ? -27.222 3.766 6.136 1.00 86.94 102 VAL A C 1
ATOM 817 O O . VAL A 1 102 ? -27.817 2.762 5.742 1.00 86.94 102 VAL A O 1
ATOM 820 N N . ASP A 1 103 ? -27.203 4.905 5.440 1.00 85.56 103 ASP A N 1
ATOM 821 C CA . ASP A 1 103 ? -27.768 4.983 4.092 1.00 85.56 103 ASP A CA 1
ATOM 822 C C . ASP A 1 103 ? -27.010 4.006 3.168 1.00 85.56 103 ASP A C 1
ATOM 824 O O . ASP A 1 103 ? -25.776 4.079 3.092 1.00 85.56 103 ASP A O 1
ATOM 828 N N . PRO A 1 104 ? -27.705 3.098 2.456 1.00 84.25 104 PRO A N 1
ATOM 829 C CA . PRO A 1 104 ? -27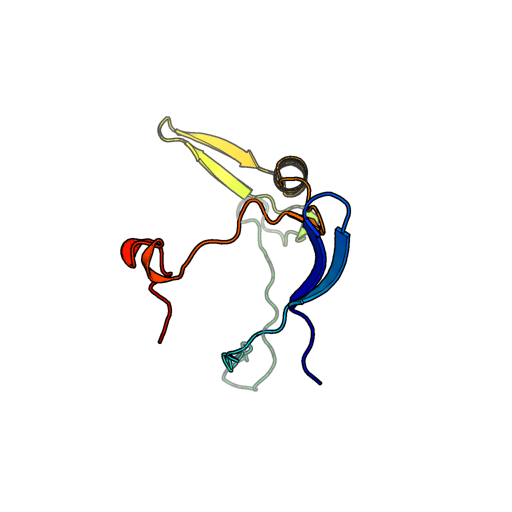.071 2.144 1.553 1.00 84.25 104 PRO A CA 1
ATOM 830 C C . PRO A 1 104 ? -26.172 2.768 0.480 1.00 84.25 104 PRO A C 1
ATOM 832 O O . PRO A 1 104 ? -25.317 2.066 -0.052 1.00 84.25 104 PRO A O 1
ATOM 835 N N . ILE A 1 105 ? -26.316 4.063 0.165 1.00 84.69 105 ILE A N 1
ATOM 836 C CA . ILE A 1 105 ? -25.398 4.781 -0.735 1.00 84.69 105 ILE A CA 1
ATOM 837 C C . ILE A 1 105 ? -23.945 4.783 -0.234 1.00 84.69 105 ILE A C 1
ATOM 839 O O . ILE A 1 105 ? -23.020 4.920 -1.032 1.00 84.69 105 ILE A O 1
ATOM 843 N N . TYR A 1 106 ? -23.735 4.627 1.076 1.00 81.50 106 TYR A N 1
ATOM 844 C CA . TYR A 1 106 ? -22.411 4.539 1.691 1.00 81.50 106 TYR A CA 1
ATOM 845 C C . TYR A 1 106 ? -21.842 3.116 1.701 1.00 81.50 106 TYR A C 1
ATOM 847 O O . TYR A 1 106 ? -20.698 2.924 2.116 1.00 81.50 106 TYR A O 1
ATOM 855 N N . PHE A 1 107 ? -22.601 2.111 1.257 1.00 81.69 107 PHE A N 1
ATOM 856 C CA . PHE A 1 107 ? -22.049 0.778 1.047 1.00 81.69 107 PHE A CA 1
ATOM 857 C C . PHE A 1 107 ? -21.222 0.763 -0.237 1.00 81.69 107 PHE A C 1
ATOM 859 O O . PHE A 1 107 ? -21.675 1.203 -1.293 1.00 81.69 107 PHE A O 1
ATOM 866 N N . ASP A 1 108 ? -19.994 0.249 -0.143 1.00 77.44 108 ASP A N 1
ATOM 867 C CA . ASP A 1 108 ? -19.145 0.065 -1.317 1.00 77.44 108 ASP A CA 1
ATOM 868 C C . ASP A 1 108 ? -19.843 -0.874 -2.315 1.00 77.44 108 ASP A C 1
ATOM 870 O O . ASP A 1 108 ? -20.293 -1.968 -1.966 1.00 77.44 108 ASP A O 1
ATOM 874 N N . ALA A 1 109 ? -19.944 -0.434 -3.569 1.00 59.41 109 ALA A N 1
ATOM 875 C CA . ALA A 1 109 ? -20.628 -1.149 -4.641 1.00 59.41 109 ALA A CA 1
ATOM 876 C C . ALA A 1 109 ? -19.835 -2.364 -5.159 1.00 59.41 109 ALA A C 1
ATOM 878 O O . ALA A 1 109 ? -20.350 -3.123 -5.979 1.00 59.41 109 ALA A O 1
ATOM 879 N N . ARG A 1 110 ? -18.601 -2.594 -4.683 1.00 54.12 110 ARG A N 1
ATOM 880 C CA . ARG A 1 110 ? -17.786 -3.783 -5.011 1.00 54.12 110 ARG A CA 1
ATOM 881 C C . ARG A 1 110 ? -18.184 -5.042 -4.227 1.00 54.12 110 ARG A C 1
ATOM 883 O O . ARG A 1 110 ? -17.340 -5.819 -3.789 1.00 54.12 110 ARG A O 1
ATOM 890 N N . GLY A 1 111 ? -19.486 -5.251 -4.067 1.00 45.06 111 GLY A N 1
ATOM 891 C CA . GLY A 1 111 ? -20.072 -6.508 -3.614 1.00 45.06 111 GLY A CA 1
ATOM 892 C C . GLY A 1 111 ? -20.532 -7.343 -4.806 1.00 45.06 111 GLY A C 1
ATOM 893 O O . GLY A 1 111 ? -21.730 -7.401 -5.079 1.00 45.06 111 GLY A O 1
ATOM 894 N N . GLY A 1 112 ? -19.582 -7.959 -5.510 1.00 38.09 112 GLY A N 1
ATOM 895 C CA . GLY A 1 112 ? -19.802 -8.909 -6.603 1.00 38.09 112 GLY A CA 1
ATOM 896 C C . GLY A 1 112 ? -18.526 -9.663 -6.919 1.00 38.09 112 GLY A C 1
ATOM 897 O O . GLY A 1 112 ? -17.572 -8.979 -7.343 1.00 38.09 112 GLY A O 1
#

Mean predicted aligned error: 12.75 Å

Sequence (112 aa):
MARALWSGSLSFGLVNVPVALFTAVRDVDLHFHQVHEKDGAPIEIQRWCGEEDLEVPFEEITHGYELEDGREVIVTDEELDALAPRRTRTIEIEQFIDLGEVDPIYFDARGG

Nearest PDB structures (foldseek):
  6erf-assembly4_G  TM=6.238E-01  e=4.166E-03  Homo sapiens
  6erf-assembly1_A  TM=6.491E-01  e=9.952E-03  Homo sapiens
  6erf-assembly3_E  TM=5.993E-01  e=6.051E-03  Homo sapiens
  7zvt-assembly1_A  TM=6.226E-01  e=1.358E-02  Homo sapiens
  7zyg-assembly1_B  TM=6.263E-01  e=4.161E-02  Homo sapiens

Solvent-accessible surface area (backbone atoms only — not comparable to full-atom values): 7744 Å² total; per-residue (Å²): 132,90,69,62,78,44,69,36,31,43,33,46,95,92,49,75,44,81,49,70,44,65,73,90,70,79,84,80,78,86,82,80,79,64,51,41,88,91,78,64,46,76,64,84,87,82,47,69,40,85,88,78,75,42,78,51,59,73,90,80,62,72,46,76,46,78,43,99,85,75,49,75,44,80,49,48,72,67,58,54,58,70,66,48,72,82,83,66,56,59,49,75,58,90,77,89,79,62,76,88,76,53,63,71,87,75,52,76,82,84,78,122

Secondary structure (DSSP, 8-state):
-PPPSEEEEEEETTEEEEEEE--SS-----PPPPB-TTT-PBPP---EETTTTEEPPGGG--EEEE-TTS-EEEE-HHHHHHHSPP--SEEE------GGGS-GGGS-S---

pLDDT: mean 82.04, std 11.02, range [38.09, 95.25]